Protein AF-A0A1D6KGD9-F1 (afdb_monomer_lite)

Secondary structure (DSSP, 8-state):
-EETTTTEEEEE-TT-----THHHHHHHHHHHHHHHHHHTSGGGGG---S---GGGSPEEEE--TT----SSSTHHHHHHHHHHTTTTS-TT-PPPTHHHHHHHHHHH--

Structure (mmCIF, N/CA/C/O backbone):
data_AF-A0A1D6KGD9-F1
#
_entry.id   AF-A0A1D6KGD9-F1
#
loop_
_atom_site.group_PDB
_atom_site.id
_atom_site.type_symbol
_atom_site.label_atom_id
_atom_site.label_alt_id
_atom_site.label_comp_id
_atom_site.label_asym_id
_atom_site.label_entity_id
_atom_site.label_seq_id
_atom_site.pdbx_PDB_ins_code
_atom_site.Cartn_x
_atom_site.Cartn_y
_atom_site.Cartn_z
_atom_site.occupancy
_atom_site.B_iso_or_equiv
_atom_site.auth_seq_id
_atom_site.auth_comp_id
_atom_site.auth_asym_id
_atom_site.auth_atom_id
_atom_site.pdbx_PDB_model_num
ATOM 1 N N . MET A 1 1 ? -2.501 -0.456 -3.633 1.00 87.69 1 MET A N 1
ATOM 2 C CA . MET A 1 1 ? -3.875 -0.987 -3.479 1.00 87.69 1 MET A CA 1
ATOM 3 C C . MET A 1 1 ? -3.999 -1.691 -2.134 1.00 87.69 1 MET A C 1
ATOM 5 O O . MET A 1 1 ? -3.107 -2.455 -1.789 1.00 87.69 1 MET A O 1
ATOM 9 N N . ILE A 1 2 ? -5.073 -1.446 -1.378 1.00 89.19 2 ILE A N 1
ATOM 10 C CA . ILE A 1 2 ? -5.332 -2.133 -0.103 1.00 89.19 2 ILE A CA 1
ATOM 11 C C . ILE A 1 2 ? -6.072 -3.446 -0.389 1.00 89.19 2 ILE A C 1
ATOM 13 O O . ILE A 1 2 ? -7.207 -3.418 -0.865 1.00 89.19 2 ILE A O 1
ATOM 17 N N . ASN A 1 3 ? -5.460 -4.591 -0.090 1.00 90.19 3 ASN A N 1
ATOM 18 C CA . ASN A 1 3 ? -6.102 -5.896 -0.211 1.00 90.19 3 ASN A CA 1
ATOM 19 C C . ASN A 1 3 ? -6.449 -6.431 1.182 1.00 90.19 3 ASN A C 1
ATOM 21 O O . ASN A 1 3 ? -5.703 -7.199 1.785 1.00 90.19 3 ASN A O 1
ATOM 25 N N . ALA A 1 4 ? -7.617 -6.031 1.687 1.00 89.38 4 ALA A N 1
ATOM 26 C CA . ALA A 1 4 ? -8.065 -6.398 3.028 1.00 89.38 4 ALA A CA 1
ATOM 27 C C . ALA A 1 4 ? -8.362 -7.892 3.207 1.00 89.38 4 ALA A C 1
ATOM 29 O O . ALA A 1 4 ? -8.278 -8.397 4.322 1.00 89.38 4 ALA A O 1
ATOM 30 N N . ARG A 1 5 ? -8.677 -8.620 2.126 1.00 88.88 5 ARG A N 1
ATOM 31 C CA . ARG A 1 5 ? -8.883 -10.075 2.190 1.00 88.88 5 ARG A CA 1
ATOM 32 C C . ARG A 1 5 ? -7.575 -10.797 2.518 1.00 88.88 5 ARG A C 1
ATOM 34 O O . ARG A 1 5 ? -7.579 -11.691 3.355 1.00 88.88 5 ARG A O 1
ATOM 41 N N . ASN A 1 6 ? -6.483 -10.389 1.874 1.00 90.56 6 ASN A N 1
ATOM 42 C CA . ASN A 1 6 ? -5.162 -10.985 2.073 1.00 90.56 6 ASN A CA 1
ATOM 43 C C . ASN A 1 6 ? -4.336 -10.266 3.154 1.00 90.56 6 ASN A C 1
ATOM 45 O O . ASN A 1 6 ? -3.262 -10.747 3.499 1.00 90.56 6 ASN A O 1
ATOM 49 N N . LYS A 1 7 ? -4.833 -9.140 3.688 1.00 93.06 7 LYS A N 1
ATOM 50 C CA . LYS A 1 7 ? -4.122 -8.247 4.616 1.00 93.06 7 LYS A CA 1
ATOM 51 C C . LYS A 1 7 ? -2.755 -7.830 4.069 1.00 93.06 7 LYS A C 1
ATOM 53 O O . LYS A 1 7 ? -1.744 -7.977 4.739 1.00 93.06 7 LYS A O 1
ATOM 58 N N . GLU A 1 8 ? -2.727 -7.346 2.833 1.00 93.94 8 GLU A N 1
ATOM 59 C CA . GLU A 1 8 ? -1.504 -6.876 2.172 1.00 93.94 8 GLU A CA 1
ATOM 60 C C . GLU A 1 8 ? -1.751 -5.539 1.466 1.00 93.94 8 GLU A C 1
ATOM 62 O O . GLU A 1 8 ? -2.878 -5.210 1.072 1.00 93.94 8 GLU A O 1
ATOM 67 N N . ILE A 1 9 ? -0.680 -4.777 1.272 1.00 92.44 9 ILE A N 1
ATOM 68 C CA . ILE A 1 9 ? -0.684 -3.542 0.495 1.00 92.44 9 ILE A CA 1
ATOM 69 C C . ILE A 1 9 ? 0.100 -3.807 -0.781 1.00 92.44 9 ILE A C 1
ATOM 71 O O . ILE A 1 9 ? 1.318 -3.946 -0.763 1.00 92.44 9 ILE A O 1
ATOM 75 N N . GLN A 1 10 ? -0.607 -3.883 -1.902 1.00 91.00 10 GLN A N 1
ATOM 76 C CA . GLN A 1 10 ? 0.013 -4.139 -3.197 1.00 91.00 10 GLN A CA 1
ATOM 77 C C . GLN A 1 10 ? 0.536 -2.831 -3.792 1.00 91.00 10 GLN A C 1
ATOM 79 O O . GLN A 1 10 ? -0.235 -1.878 -3.964 1.00 91.00 10 GLN A O 1
ATOM 84 N N . VAL A 1 11 ? 1.826 -2.786 -4.104 1.00 88.94 11 VAL A N 1
ATOM 85 C CA . VAL A 1 11 ? 2.502 -1.643 -4.719 1.00 88.94 11 VAL A CA 1
ATOM 86 C C . VAL A 1 11 ? 2.719 -1.958 -6.188 1.00 88.94 11 VAL A C 1
ATOM 88 O O . VAL A 1 11 ? 3.365 -2.945 -6.529 1.00 88.94 11 VAL A O 1
ATOM 91 N N . LEU A 1 12 ? 2.132 -1.135 -7.049 1.00 86.25 12 LEU A N 1
ATOM 92 C CA . LEU A 1 12 ? 2.240 -1.260 -8.494 1.00 86.25 12 LEU A CA 1
ATOM 93 C C . LEU A 1 12 ? 3.001 -0.042 -9.010 1.00 86.25 12 LEU A C 1
ATOM 95 O O . LEU A 1 12 ? 2.497 1.075 -8.896 1.00 86.25 12 LEU A O 1
ATOM 99 N N . ASP A 1 13 ? 4.182 -0.270 -9.575 1.00 84.06 13 ASP A N 1
ATOM 100 C CA . ASP A 1 13 ? 4.934 0.744 -10.308 1.00 84.06 13 ASP A CA 1
ATOM 101 C C . ASP A 1 13 ? 4.981 0.362 -11.791 1.00 84.06 13 ASP A C 1
ATOM 103 O O . ASP A 1 13 ? 5.573 -0.651 -12.172 1.00 84.06 13 ASP A O 1
ATOM 107 N N . SER A 1 14 ? 4.365 1.192 -12.634 1.00 77.62 14 SER A N 1
ATOM 108 C CA . SER A 1 14 ? 4.309 0.968 -14.078 1.00 77.62 14 SER A CA 1
ATOM 109 C C . SER A 1 14 ? 5.673 1.081 -14.762 1.00 77.62 14 SER A C 1
ATOM 111 O O . SER A 1 14 ? 5.864 0.491 -15.826 1.00 77.62 14 SER A O 1
ATOM 113 N N . LEU A 1 15 ? 6.633 1.786 -14.159 1.00 80.38 15 LEU A N 1
ATOM 114 C CA . LEU A 1 15 ? 8.006 1.912 -14.656 1.00 80.38 15 LEU A CA 1
ATOM 115 C C . LEU A 1 15 ? 8.922 0.807 -14.098 1.00 80.38 15 LEU A C 1
ATOM 117 O O . LEU A 1 15 ? 10.001 0.544 -14.641 1.00 80.38 15 LEU A O 1
ATOM 121 N N . GLY A 1 16 ? 8.476 0.108 -13.051 1.00 71.50 16 GLY A N 1
ATOM 122 C CA . GLY A 1 16 ? 9.206 -0.979 -12.405 1.00 71.50 16 GLY A CA 1
ATOM 123 C C . GLY A 1 16 ? 10.527 -0.524 -11.785 1.00 71.50 16 GLY A C 1
ATOM 124 O O . GLY A 1 16 ? 11.544 -1.194 -11.986 1.00 71.50 16 GLY A O 1
ATOM 125 N N . SER A 1 17 ? 10.512 0.628 -11.114 1.00 69.19 17 SER A N 1
ATOM 126 C CA . SER A 1 17 ? 11.594 1.143 -10.282 1.00 69.19 17 SER A CA 1
ATOM 127 C C . SER A 1 17 ? 11.394 0.702 -8.828 1.00 69.19 17 SER A C 1
ATOM 129 O O . SER A 1 17 ? 10.314 0.846 -8.263 1.00 69.19 17 SER A O 1
ATOM 131 N N . SER A 1 18 ? 12.440 0.162 -8.200 1.00 66.75 18 SER A N 1
ATOM 132 C CA . SER A 1 18 ? 12.441 -0.064 -6.753 1.00 66.75 18 SER A CA 1
ATOM 133 C C . SER A 1 18 ? 12.765 1.265 -6.072 1.00 66.75 18 SER A C 1
ATOM 135 O O . SER A 1 18 ? 13.924 1.687 -6.053 1.00 66.75 18 SER A O 1
ATOM 137 N N . GLN A 1 19 ? 11.747 1.963 -5.581 1.00 69.00 19 GLN A N 1
ATOM 138 C CA . GLN A 1 19 ? 11.924 3.195 -4.813 1.00 69.00 19 GLN A CA 1
ATOM 139 C C . GLN A 1 19 ? 11.847 2.894 -3.320 1.00 69.00 19 GLN A C 1
ATOM 141 O O . GLN A 1 19 ? 11.120 1.997 -2.896 1.00 69.00 19 GLN A O 1
ATOM 146 N N . ASP A 1 20 ? 12.557 3.679 -2.511 1.00 75.31 20 ASP A N 1
ATOM 147 C CA . ASP A 1 20 ? 12.332 3.667 -1.070 1.00 75.31 20 ASP A CA 1
ATOM 148 C C . ASP A 1 20 ? 10.892 4.123 -0.794 1.00 75.31 20 ASP A C 1
ATOM 150 O O . ASP A 1 20 ? 10.519 5.270 -1.042 1.00 75.31 20 ASP A O 1
ATOM 154 N N . HIS A 1 21 ? 10.071 3.218 -0.256 1.00 83.50 21 HIS A N 1
ATOM 155 C CA . HIS A 1 21 ? 8.635 3.410 0.001 1.00 83.50 21 HIS A CA 1
ATOM 156 C C . HIS A 1 21 ? 8.337 4.371 1.165 1.00 83.50 21 HIS A C 1
ATOM 158 O O . HIS A 1 21 ? 7.373 4.176 1.908 1.00 83.50 21 HIS A O 1
ATOM 164 N N . LYS A 1 22 ? 9.162 5.399 1.384 1.00 88.12 22 LYS A N 1
ATOM 165 C CA . LYS A 1 22 ? 9.033 6.322 2.519 1.00 88.12 22 LYS A CA 1
ATOM 166 C C . LYS A 1 22 ? 7.723 7.106 2.462 1.00 88.12 22 LYS A C 1
ATOM 168 O O . LYS A 1 22 ? 6.955 7.078 3.423 1.00 88.12 22 LYS A O 1
ATOM 173 N N . ASP A 1 23 ? 7.427 7.715 1.318 1.00 88.62 23 ASP A N 1
ATOM 174 C CA . ASP A 1 23 ? 6.203 8.504 1.126 1.00 88.62 23 ASP A CA 1
ATOM 175 C C . ASP A 1 23 ? 4.946 7.626 1.216 1.00 88.62 23 ASP A C 1
ATOM 177 O O . ASP A 1 23 ? 3.926 8.011 1.800 1.00 88.62 23 ASP A O 1
ATOM 181 N N . LEU A 1 24 ? 5.036 6.394 0.702 1.00 90.75 24 LEU A N 1
ATOM 182 C CA . LEU A 1 24 ? 3.985 5.390 0.843 1.00 90.75 24 LEU A CA 1
ATOM 183 C C . LEU A 1 24 ? 3.781 5.007 2.314 1.00 90.75 24 LEU A C 1
ATOM 185 O O . LEU A 1 24 ? 2.646 4.948 2.785 1.00 90.75 24 LEU A O 1
ATOM 189 N N . THR A 1 25 ? 4.864 4.797 3.059 1.00 92.06 25 THR A N 1
ATOM 190 C CA . THR A 1 25 ? 4.818 4.468 4.488 1.00 92.06 25 THR A CA 1
ATOM 191 C C . THR A 1 25 ? 4.140 5.578 5.290 1.00 92.06 25 THR A C 1
ATOM 193 O O . THR A 1 25 ? 3.296 5.299 6.144 1.00 92.06 25 THR A O 1
ATOM 196 N N . ASP A 1 26 ? 4.448 6.843 5.007 1.00 93.62 26 ASP A N 1
ATOM 197 C CA . ASP A 1 26 ? 3.810 7.972 5.687 1.00 93.62 26 ASP A CA 1
ATOM 198 C C . ASP A 1 26 ? 2.330 8.115 5.306 1.00 93.62 26 ASP A C 1
ATOM 200 O O . ASP A 1 26 ? 1.488 8.361 6.177 1.00 93.62 26 ASP A O 1
ATOM 204 N N . SER A 1 27 ? 1.984 7.835 4.047 1.00 94.56 27 SER A N 1
ATOM 205 C CA . SER A 1 27 ? 0.591 7.756 3.594 1.00 94.56 27 SER A CA 1
ATOM 206 C C . SER A 1 27 ? -0.189 6.653 4.326 1.00 94.56 27 SER A C 1
ATOM 208 O O . SER A 1 27 ? -1.320 6.877 4.763 1.00 94.56 27 SER A O 1
ATOM 210 N N . ILE A 1 28 ? 0.423 5.484 4.539 1.00 95.12 28 ILE A N 1
ATOM 211 C CA . ILE A 1 28 ? -0.171 4.363 5.285 1.00 95.12 28 ILE A CA 1
ATOM 212 C C . ILE A 1 28 ? -0.385 4.727 6.759 1.00 95.12 28 ILE A C 1
ATOM 214 O O . ILE A 1 28 ? -1.454 4.453 7.305 1.00 95.12 28 ILE A O 1
ATOM 218 N N . LYS A 1 29 ? 0.576 5.400 7.406 1.00 95.56 29 LYS A N 1
ATOM 219 C CA . LYS A 1 29 ? 0.393 5.910 8.779 1.00 95.56 29 LYS A CA 1
ATOM 220 C C . LYS A 1 29 ? -0.767 6.902 8.859 1.00 95.56 29 LYS A C 1
ATOM 222 O O . LYS A 1 29 ? -1.551 6.859 9.806 1.00 95.56 29 LYS A O 1
ATOM 227 N N . GLY A 1 30 ? -0.879 7.800 7.878 1.00 95.69 30 GLY A N 1
ATOM 228 C CA . GLY A 1 30 ? -1.996 8.737 7.771 1.00 95.69 30 GLY A CA 1
ATOM 229 C C . GLY A 1 30 ? -3.340 8.017 7.657 1.00 95.69 30 GLY A C 1
ATOM 230 O O . GLY A 1 30 ? -4.273 8.339 8.393 1.00 95.69 30 GLY A O 1
ATOM 231 N N . LEU A 1 31 ? -3.415 6.996 6.799 1.00 94.19 31 LEU A N 1
ATOM 232 C CA . LEU A 1 31 ? -4.598 6.152 6.637 1.00 94.19 31 LEU A CA 1
ATOM 233 C C . LEU A 1 31 ? -4.963 5.411 7.931 1.00 94.19 31 LEU A C 1
ATOM 235 O O . LEU A 1 31 ? -6.131 5.416 8.311 1.00 94.19 31 LEU A O 1
ATOM 239 N N . GLN A 1 32 ? -3.985 4.830 8.634 1.00 95.69 32 GLN A N 1
ATOM 240 C CA . GLN A 1 32 ? -4.222 4.148 9.910 1.00 95.69 32 GLN A CA 1
ATOM 241 C C . GLN A 1 32 ? -4.870 5.084 10.930 1.00 95.69 32 GLN A C 1
ATOM 243 O O . GLN A 1 32 ? -5.882 4.727 11.521 1.00 95.69 32 GLN A O 1
ATOM 248 N N . ARG A 1 33 ? -4.362 6.316 11.071 1.00 95.25 33 ARG A N 1
ATOM 249 C CA . ARG A 1 33 ? -4.953 7.313 11.980 1.00 95.25 33 ARG A CA 1
ATOM 250 C C . ARG A 1 33 ? -6.414 7.595 11.646 1.00 95.25 33 ARG A C 1
ATOM 252 O O . ARG A 1 33 ? -7.236 7.699 12.552 1.00 95.25 33 ARG A O 1
ATOM 259 N N . GLN A 1 34 ? -6.7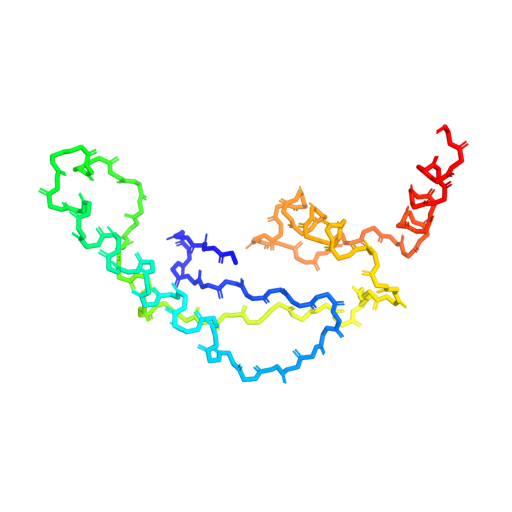41 7.709 10.356 1.00 92.38 34 GLN A N 1
ATOM 260 C CA . GLN A 1 34 ? -8.127 7.895 9.931 1.00 92.38 34 GLN A CA 1
ATOM 261 C C . GLN A 1 34 ? -8.978 6.686 10.318 1.00 92.38 34 GLN A C 1
ATOM 263 O O . GLN A 1 34 ? -10.017 6.885 10.938 1.00 92.38 34 GLN A O 1
ATOM 268 N N . ILE A 1 35 ? -8.517 5.459 10.034 1.00 90.56 35 ILE A N 1
ATOM 269 C CA . ILE A 1 35 ? -9.190 4.203 10.412 1.00 90.56 35 ILE A CA 1
ATOM 270 C C . ILE A 1 35 ? -9.423 4.135 11.924 1.00 90.56 35 ILE A C 1
ATOM 272 O O . ILE A 1 35 ? -10.541 3.854 12.352 1.00 90.56 35 ILE A O 1
ATOM 276 N N . ASP A 1 36 ? -8.418 4.458 12.734 1.00 91.31 36 ASP A N 1
ATOM 277 C CA . ASP A 1 36 ? -8.523 4.454 14.193 1.00 91.31 36 ASP A CA 1
ATOM 278 C C . ASP A 1 36 ? -9.598 5.440 14.668 1.00 91.31 36 ASP A C 1
ATOM 280 O O . ASP A 1 36 ? -10.471 5.070 15.456 1.00 91.31 36 ASP A O 1
ATOM 284 N N . MET A 1 37 ? -9.606 6.665 14.127 1.00 89.31 37 MET A N 1
ATOM 285 C CA . MET A 1 37 ? -10.603 7.690 14.456 1.00 89.31 37 MET A CA 1
ATOM 286 C C . MET A 1 37 ? -12.032 7.254 14.121 1.00 89.31 37 MET A C 1
ATOM 288 O O . MET A 1 37 ? -12.964 7.534 14.880 1.00 89.31 37 MET A O 1
ATOM 292 N N . ILE A 1 38 ? -12.225 6.595 12.977 1.00 87.25 38 ILE A N 1
ATOM 293 C CA . ILE A 1 38 ? -13.556 6.167 12.541 1.00 87.25 38 ILE A CA 1
ATOM 294 C C . ILE A 1 38 ? -13.987 4.866 13.232 1.00 87.25 38 ILE A C 1
ATOM 296 O O . ILE A 1 38 ? -15.173 4.714 13.512 1.00 87.25 38 ILE A O 1
ATOM 300 N N . SER A 1 39 ? -13.059 3.970 13.590 1.00 84.44 39 SER A N 1
ATOM 301 C CA . SER A 1 39 ? -13.349 2.673 14.232 1.00 84.44 39 SER A CA 1
ATOM 302 C C . SER A 1 39 ? -14.108 2.804 15.557 1.00 84.44 39 SER A C 1
ATOM 304 O O . SER A 1 39 ? -14.907 1.941 15.913 1.00 84.44 39 SER A O 1
ATOM 306 N N . GLN A 1 40 ? -13.914 3.923 16.261 1.00 80.69 40 GLN A N 1
ATOM 307 C CA . GLN A 1 40 ? -14.602 4.239 17.514 1.00 80.69 40 GLN A CA 1
ATOM 308 C C . GLN A 1 40 ? -16.066 4.661 17.307 1.00 80.69 40 GLN A C 1
ATOM 310 O O . GLN A 1 40 ? -16.846 4.730 18.260 1.00 80.69 40 GLN A O 1
ATOM 315 N N . ARG A 1 41 ? -16.474 4.961 16.067 1.00 81.06 41 ARG A N 1
ATOM 316 C CA . ARG A 1 41 ? -17.841 5.375 15.734 1.00 81.06 41 ARG A CA 1
ATOM 317 C C . ARG A 1 41 ? -18.721 4.147 15.501 1.00 81.06 41 ARG A C 1
ATOM 319 O O . ARG A 1 41 ? -18.321 3.182 14.854 1.00 81.06 41 ARG A O 1
ATOM 326 N N . LYS A 1 42 ? -19.971 4.201 15.983 1.00 64.00 42 LYS A N 1
ATOM 327 C CA . LYS A 1 42 ? -20.940 3.085 15.904 1.00 64.00 42 LYS A CA 1
ATOM 328 C C . LYS A 1 42 ? -21.194 2.581 14.474 1.00 64.00 42 LYS A C 1
ATOM 330 O O . LYS A 1 42 ? -21.563 1.423 14.313 1.00 64.00 42 LYS A O 1
ATOM 335 N N . GLU A 1 43 ? -20.975 3.419 13.465 1.00 66.12 43 GLU A N 1
ATOM 336 C CA . GLU A 1 43 ? -21.214 3.106 12.050 1.00 66.12 43 GLU A CA 1
ATOM 337 C C . GLU A 1 43 ? -20.224 2.088 11.466 1.00 66.12 43 GLU A C 1
ATOM 339 O O . GLU A 1 43 ? -20.549 1.401 10.501 1.00 66.12 43 GLU A O 1
ATOM 344 N N . LEU A 1 44 ? -19.052 1.912 12.085 1.00 66.38 44 LEU A N 1
ATOM 345 C CA . LEU A 1 44 ? -18.054 0.930 11.651 1.00 66.38 44 LEU A CA 1
ATOM 346 C C . LEU A 1 44 ? -18.170 -0.435 12.314 1.00 66.38 44 LEU A C 1
ATOM 348 O O . LEU A 1 44 ? -17.430 -1.341 11.943 1.00 66.38 44 LEU A O 1
ATOM 352 N N . LYS A 1 45 ? -19.142 -0.644 13.212 1.00 64.56 45 LYS A N 1
ATOM 353 C CA . LYS A 1 45 ? -19.378 -1.964 13.824 1.00 64.56 45 LYS A CA 1
ATOM 354 C C . LYS A 1 45 ? -19.680 -3.078 12.811 1.00 64.56 45 LYS A C 1
ATOM 356 O O . LYS A 1 45 ? -19.597 -4.245 13.175 1.00 64.56 45 LYS A O 1
ATOM 361 N N . TYR A 1 46 ? -20.007 -2.734 11.564 1.00 73.38 46 TYR A N 1
ATOM 362 C CA . TYR A 1 46 ? -20.363 -3.679 10.503 1.00 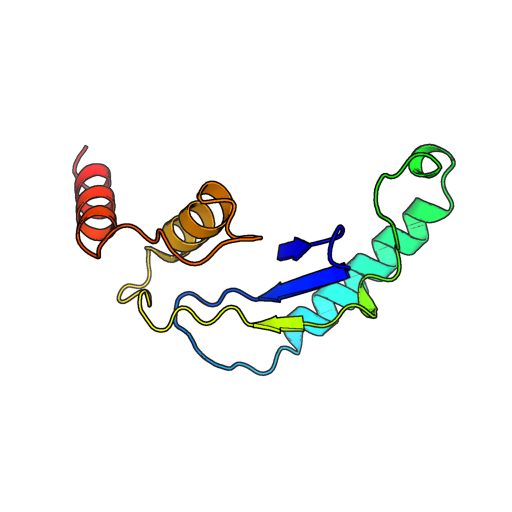73.38 46 TYR A CA 1
ATOM 363 C C . TYR A 1 46 ? -19.395 -3.655 9.304 1.00 73.38 46 TYR A C 1
ATOM 365 O O . TYR A 1 46 ? -19.813 -3.866 8.163 1.00 73.38 46 TYR A O 1
ATOM 373 N N . HIS A 1 47 ? -18.099 -3.390 9.521 1.00 83.62 47 HIS A N 1
ATOM 374 C CA . HIS A 1 47 ? -17.109 -3.511 8.444 1.00 83.62 47 HIS A CA 1
ATOM 375 C C . HIS A 1 47 ? -16.844 -4.974 8.056 1.00 83.62 47 HIS A C 1
ATOM 377 O O . HIS A 1 47 ? -16.926 -5.887 8.871 1.00 83.62 47 HIS A O 1
ATOM 383 N N . ARG A 1 48 ? -16.471 -5.202 6.789 1.00 83.94 48 ARG A N 1
ATOM 384 C CA . ARG A 1 48 ? -16.143 -6.542 6.255 1.00 83.94 48 ARG A CA 1
ATOM 385 C C . ARG A 1 48 ? -14.656 -6.885 6.304 1.00 83.94 48 ARG A C 1
ATOM 387 O O . ARG A 1 48 ? -14.266 -7.970 5.882 1.00 83.94 48 ARG A O 1
ATOM 394 N N . TRP A 1 49 ? -13.819 -5.944 6.730 1.00 88.25 49 TRP A N 1
ATOM 395 C CA . TRP A 1 49 ? -12.383 -6.180 6.805 1.00 88.25 49 TRP A CA 1
ATOM 396 C C . TRP A 1 49 ? -12.074 -7.104 7.986 1.00 88.25 49 TRP A C 1
ATOM 398 O O . TRP A 1 49 ? -12.620 -6.878 9.065 1.00 88.25 49 TRP A O 1
ATOM 408 N N . PRO A 1 50 ? -11.237 -8.138 7.799 1.00 85.88 50 PRO A N 1
ATOM 409 C CA . PRO A 1 50 ? -10.887 -9.069 8.871 1.00 85.88 50 PRO A CA 1
ATOM 410 C C . PRO A 1 50 ? -9.966 -8.435 9.922 1.00 85.88 50 PRO A C 1
ATOM 412 O O . PRO A 1 50 ? -9.863 -8.944 11.031 1.00 85.88 50 PRO A O 1
ATOM 415 N N . ASP A 1 51 ? -9.288 -7.347 9.562 1.00 90.25 51 ASP A N 1
ATOM 416 C CA . ASP A 1 51 ? -8.376 -6.592 10.410 1.00 90.25 51 ASP A CA 1
ATOM 417 C C . ASP A 1 51 ? -8.411 -5.107 10.004 1.00 90.25 51 ASP A C 1
ATOM 419 O O . ASP A 1 51 ? -8.682 -4.784 8.845 1.00 90.25 51 ASP A O 1
ATOM 423 N N . LEU A 1 52 ? -8.161 -4.209 10.956 1.00 91.00 52 LEU A N 1
ATOM 424 C CA . LEU A 1 52 ? -8.104 -2.756 10.747 1.00 91.00 52 LEU A CA 1
ATOM 425 C C . LEU A 1 52 ? -6.693 -2.181 10.944 1.00 91.00 52 LEU A C 1
ATOM 427 O O . LEU A 1 52 ? -6.488 -0.986 10.733 1.00 91.00 52 LEU A O 1
ATOM 431 N N . GLN A 1 53 ? -5.715 -3.008 11.325 1.00 94.31 53 GLN A N 1
ATOM 432 C CA . GLN A 1 53 ? -4.324 -2.599 11.535 1.00 94.31 53 GLN A CA 1
ATOM 433 C C . GLN A 1 53 ? -3.534 -2.565 10.219 1.00 94.31 53 GLN A C 1
ATOM 435 O O . GLN A 1 53 ? -2.498 -3.212 10.072 1.00 94.31 53 GLN A O 1
ATOM 440 N N . VAL A 1 54 ? -4.018 -1.782 9.255 1.00 93.62 54 VAL A N 1
ATOM 441 C CA . VAL A 1 54 ? -3.442 -1.617 7.910 1.00 93.62 54 VAL A CA 1
ATOM 442 C C . VAL A 1 54 ? -1.957 -1.264 7.934 1.00 93.62 54 VAL A C 1
ATOM 444 O O . VAL A 1 54 ? -1.207 -1.755 7.097 1.00 93.62 54 VAL A O 1
ATOM 447 N N . ALA A 1 55 ? -1.502 -0.450 8.891 1.00 94.69 55 ALA A N 1
ATOM 448 C CA . ALA A 1 55 ? -0.088 -0.080 8.996 1.00 94.69 55 ALA A CA 1
ATOM 449 C C . ALA A 1 55 ? 0.850 -1.256 9.313 1.00 94.69 55 ALA A C 1
ATOM 451 O O . ALA A 1 55 ? 2.056 -1.136 9.118 1.00 94.69 55 ALA A O 1
ATOM 452 N N . SER A 1 56 ? 0.308 -2.381 9.784 1.00 95.44 56 SER A N 1
ATOM 453 C CA . SER A 1 56 ? 1.069 -3.607 10.033 1.00 95.44 56 SER A CA 1
ATOM 454 C C . SER A 1 56 ? 1.111 -4.557 8.832 1.00 95.44 56 SER A C 1
ATOM 456 O O . SER A 1 56 ? 1.817 -5.564 8.871 1.00 95.44 56 SER A O 1
ATOM 458 N N . TRP A 1 57 ? 0.343 -4.279 7.775 1.00 95.62 57 TRP A N 1
ATOM 459 C CA . TRP A 1 57 ? 0.214 -5.192 6.645 1.00 95.62 57 TRP A CA 1
ATOM 460 C C . TRP A 1 57 ? 1.466 -5.161 5.763 1.00 95.62 57 TRP A C 1
ATOM 462 O O . TRP A 1 57 ? 1.989 -4.078 5.490 1.00 95.62 57 TRP A O 1
ATOM 472 N N . PRO A 1 58 ? 1.945 -6.320 5.275 1.00 94.00 58 PRO A N 1
ATOM 473 C CA . PRO A 1 58 ? 3.093 -6.379 4.385 1.00 94.00 58 PRO A CA 1
ATOM 474 C C . PRO A 1 58 ? 2.858 -5.584 3.099 1.00 94.00 58 PRO A C 1
ATOM 476 O O . PRO A 1 58 ? 1.789 -5.655 2.481 1.00 94.00 58 PRO A O 1
ATOM 479 N N . LEU A 1 59 ? 3.901 -4.870 2.673 1.00 91.94 59 LEU A N 1
ATOM 480 C CA . LEU A 1 59 ? 4.000 -4.339 1.322 1.00 91.94 59 LEU A CA 1
ATOM 481 C C . LEU A 1 59 ? 4.345 -5.488 0.372 1.00 91.94 59 LEU A C 1
ATOM 483 O O . LEU A 1 59 ? 5.296 -6.233 0.605 1.00 91.94 59 LEU A O 1
ATOM 487 N N . ARG A 1 60 ? 3.581 -5.618 -0.707 1.00 89.94 60 ARG A N 1
ATOM 488 C CA . ARG A 1 60 ? 3.835 -6.571 -1.783 1.00 89.94 60 ARG A CA 1
ATOM 489 C C . ARG A 1 60 ? 4.047 -5.806 -3.074 1.00 89.94 60 ARG A C 1
ATOM 491 O O . ARG A 1 60 ? 3.098 -5.256 -3.631 1.00 89.94 60 ARG A O 1
ATOM 498 N N . GLU A 1 61 ? 5.276 -5.800 -3.558 1.00 87.81 61 GLU A N 1
ATOM 499 C CA . GLU A 1 61 ? 5.578 -5.262 -4.878 1.00 87.81 61 GLU A CA 1
ATOM 500 C C . GLU A 1 61 ? 5.019 -6.184 -5.960 1.00 87.81 61 GLU A C 1
ATOM 502 O O . GLU A 1 61 ? 5.135 -7.411 -5.899 1.00 87.81 61 GLU A O 1
ATOM 507 N N . ILE A 1 62 ? 4.356 -5.584 -6.940 1.00 83.06 62 ILE A N 1
ATOM 508 C CA . ILE A 1 62 ? 3.846 -6.282 -8.108 1.00 83.06 62 ILE A CA 1
ATOM 509 C C . ILE A 1 62 ? 4.813 -6.014 -9.250 1.00 83.06 62 ILE A C 1
ATOM 511 O O . ILE A 1 62 ? 4.808 -4.941 -9.854 1.00 83.06 62 ILE A O 1
ATOM 515 N N . GLU A 1 63 ? 5.649 -7.005 -9.550 1.00 75.94 63 GLU A N 1
ATOM 516 C CA . GLU A 1 63 ? 6.577 -6.912 -10.668 1.00 75.94 63 GLU A CA 1
ATOM 517 C C . GLU A 1 63 ? 5.836 -6.946 -12.010 1.00 75.94 63 GLU A C 1
ATOM 519 O O . GLU A 1 63 ? 5.228 -7.946 -12.395 1.00 75.94 63 GLU A O 1
ATOM 524 N N . MET A 1 64 ? 5.949 -5.858 -12.772 1.00 68.62 64 MET A N 1
ATOM 525 C CA . MET A 1 64 ? 5.456 -5.752 -14.150 1.00 68.62 64 MET A CA 1
ATOM 526 C C . MET A 1 64 ? 6.557 -6.063 -15.175 1.00 68.62 64 MET A C 1
ATOM 528 O O . MET A 1 64 ? 6.701 -5.375 -16.186 1.00 68.62 64 MET A O 1
ATOM 532 N N . SER A 1 65 ? 7.361 -7.100 -14.923 1.00 66.06 65 SER A N 1
ATOM 533 C CA . SER A 1 65 ? 8.553 -7.444 -15.720 1.00 66.06 65 SER A CA 1
ATOM 534 C C . SER A 1 65 ? 8.286 -7.575 -17.227 1.00 66.06 65 SER A C 1
ATOM 536 O O . SER A 1 65 ? 9.134 -7.201 -18.036 1.00 66.06 65 SER A O 1
ATOM 538 N N . TYR A 1 66 ? 7.093 -8.025 -17.618 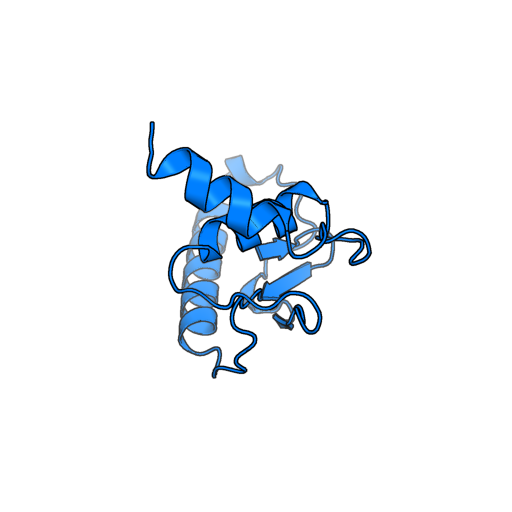1.00 59.41 66 TYR A N 1
ATOM 539 C CA . TYR A 1 66 ? 6.694 -8.226 -19.014 1.00 59.41 66 TYR A CA 1
ATOM 540 C C . TYR A 1 66 ? 5.863 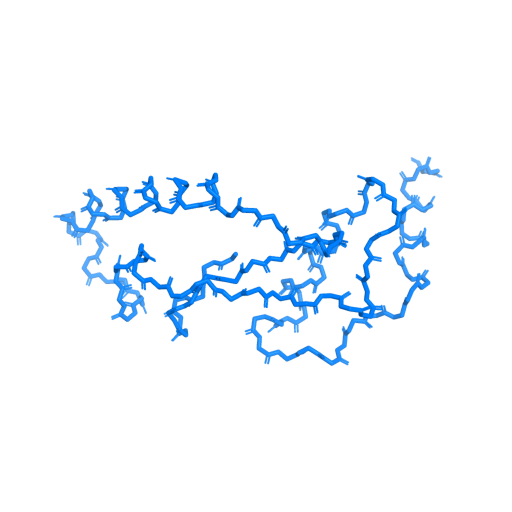-7.081 -19.617 1.00 59.41 66 TYR A C 1
ATOM 542 O O . TYR A 1 66 ? 5.580 -7.090 -20.816 1.00 59.41 66 TYR A O 1
ATOM 550 N N . ALA A 1 67 ? 5.481 -6.085 -18.815 1.00 66.31 67 ALA A N 1
ATOM 551 C CA . ALA A 1 67 ? 4.574 -5.019 -19.222 1.00 66.31 67 ALA A CA 1
ATOM 552 C C . ALA A 1 67 ? 4.936 -3.687 -18.554 1.00 66.31 67 ALA A C 1
ATOM 554 O O . ALA A 1 67 ? 4.100 -3.075 -17.908 1.00 66.31 67 ALA A O 1
ATOM 555 N N . LYS A 1 68 ? 6.184 -3.231 -18.693 1.00 74.88 68 LYS A N 1
ATOM 556 C CA . LYS A 1 68 ? 6.565 -1.884 -18.250 1.00 74.88 68 LYS A CA 1
ATOM 557 C C . LYS A 1 68 ? 6.013 -0.828 -19.201 1.00 74.88 68 LYS A C 1
ATOM 559 O O . LYS A 1 68 ? 6.025 -1.007 -20.422 1.00 74.88 68 LYS A O 1
ATOM 564 N N . GLN A 1 69 ? 5.573 0.284 -18.638 1.00 75.44 69 GLN A N 1
ATOM 565 C CA . GLN A 1 69 ? 5.262 1.484 -19.391 1.00 75.44 69 GLN A CA 1
ATOM 566 C C . GLN A 1 69 ? 6.541 2.060 -20.010 1.00 75.44 69 GLN A C 1
ATOM 568 O O . GLN A 1 69 ? 7.601 2.061 -19.388 1.00 75.44 69 GLN A O 1
ATOM 573 N N . THR A 1 70 ? 6.434 2.556 -21.241 1.00 77.75 70 THR A N 1
ATOM 574 C CA . THR A 1 70 ? 7.556 3.142 -21.997 1.00 77.75 70 THR A CA 1
ATOM 575 C C . THR A 1 70 ? 7.365 4.622 -22.324 1.00 77.75 70 THR A C 1
ATOM 577 O O . THR A 1 70 ? 8.254 5.237 -22.902 1.00 77.75 70 THR A O 1
ATOM 580 N N . ASP A 1 71 ? 6.208 5.188 -21.994 1.00 77.94 71 ASP A N 1
ATOM 581 C CA . ASP A 1 71 ? 5.871 6.603 -22.175 1.00 77.94 71 ASP A CA 1
ATOM 582 C C . ASP A 1 71 ? 5.589 7.263 -20.814 1.00 77.94 71 ASP A C 1
ATOM 584 O O . ASP A 1 71 ? 5.663 6.608 -19.780 1.00 77.94 71 ASP A O 1
ATOM 588 N N . SER A 1 72 ? 5.268 8.556 -20.779 1.00 77.62 72 SER A N 1
ATOM 589 C CA . SER A 1 72 ? 4.913 9.264 -19.538 1.00 77.62 72 SER A CA 1
ATOM 590 C C . SER A 1 72 ? 3.403 9.364 -19.288 1.00 77.62 72 SER A C 1
ATOM 592 O O . SER A 1 72 ? 3.001 9.788 -18.207 1.00 77.62 72 SER A O 1
ATOM 594 N N . SER A 1 73 ? 2.560 8.975 -20.250 1.00 82.25 73 SER A N 1
ATOM 595 C CA . SER A 1 73 ? 1.113 9.240 -20.234 1.00 82.25 73 SER A CA 1
ATOM 596 C C . SER A 1 73 ? 0.241 8.012 -19.955 1.00 82.25 73 SER A C 1
ATOM 598 O O . SER A 1 73 ? -0.904 8.167 -19.532 1.00 82.25 73 SER A O 1
ATOM 600 N N . SER A 1 74 ? 0.752 6.791 -20.129 1.00 80.69 74 SER A N 1
ATOM 601 C CA . SER A 1 74 ? -0.043 5.560 -20.033 1.00 80.69 74 SER A CA 1
ATOM 602 C C . SER A 1 74 ? -0.216 5.012 -18.610 1.00 80.69 74 SER A C 1
ATOM 604 O O . SER A 1 74 ? -0.890 3.996 -18.433 1.00 80.69 74 SER A O 1
ATOM 606 N N . CYS A 1 75 ? 0.342 5.652 -17.575 1.00 80.12 75 CYS A N 1
ATOM 607 C CA . CYS A 1 75 ? 0.359 5.119 -16.200 1.00 80.12 75 CYS A CA 1
ATOM 608 C C . CYS A 1 75 ? -1.042 4.854 -15.638 1.00 80.12 75 CYS A C 1
ATOM 610 O O . CYS A 1 75 ? -1.275 3.825 -15.000 1.00 80.12 75 CYS A O 1
ATOM 612 N N . GLY A 1 76 ? -2.006 5.724 -15.951 1.00 75.81 76 GLY A N 1
ATOM 613 C CA . GLY A 1 76 ? -3.409 5.528 -15.588 1.00 75.81 76 GLY A CA 1
ATOM 614 C C . GLY A 1 76 ? -4.030 4.292 -16.247 1.00 75.81 76 GLY A C 1
ATOM 615 O O . GLY A 1 76 ? -4.776 3.561 -15.599 1.00 75.81 76 GLY A O 1
ATOM 616 N N . LEU A 1 77 ? -3.684 4.002 -17.506 1.00 79.50 77 LEU A N 1
ATOM 617 C CA . LEU A 1 77 ? -4.200 2.833 -18.224 1.00 79.50 77 LEU A CA 1
ATOM 618 C C . LEU A 1 77 ? -3.611 1.524 -17.681 1.00 79.50 77 LEU A C 1
ATOM 620 O O . LEU A 1 77 ? -4.321 0.523 -17.588 1.00 79.50 77 LEU A O 1
ATOM 624 N N . PHE A 1 78 ? -2.348 1.539 -17.246 1.00 74.25 78 PHE A N 1
ATOM 625 C CA . PHE A 1 78 ? -1.740 0.414 -16.530 1.00 74.25 78 PHE A CA 1
ATOM 626 C C . PHE A 1 78 ? -2.453 0.119 -15.209 1.00 74.25 78 PHE A C 1
ATOM 628 O O . PHE A 1 78 ? -2.753 -1.043 -14.923 1.00 74.25 78 PHE A O 1
ATOM 635 N N . LEU A 1 79 ? -2.794 1.159 -14.441 1.00 75.88 79 LEU A N 1
ATOM 636 C CA . LEU A 1 79 ? -3.559 1.008 -13.204 1.00 75.88 79 LEU A CA 1
ATOM 637 C C . LEU A 1 79 ? -4.951 0.413 -13.467 1.00 75.88 79 LEU A C 1
ATOM 639 O O . LEU A 1 79 ? -5.348 -0.528 -12.782 1.00 75.88 79 LEU A O 1
ATOM 643 N N . LEU A 1 80 ? -5.667 0.920 -14.477 1.00 78.31 80 LEU A N 1
ATOM 644 C CA . LEU A 1 80 ? -6.988 0.408 -14.865 1.00 78.31 80 LEU A CA 1
ATOM 645 C C . LEU A 1 80 ? -6.932 -1.04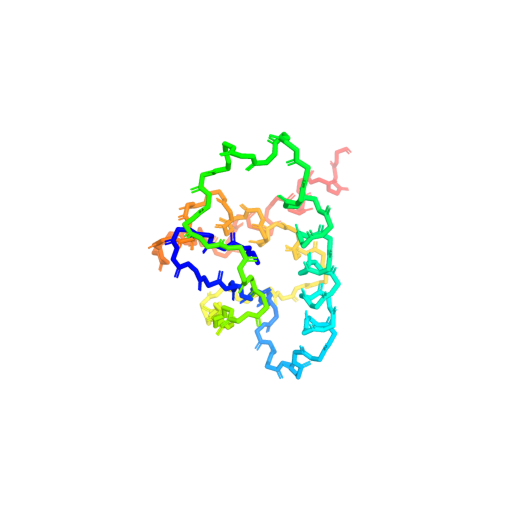7 -15.330 1.00 78.31 80 LEU A C 1
ATOM 647 O O . LEU A 1 80 ? -7.809 -1.841 -15.003 1.00 78.31 80 LEU A O 1
ATOM 651 N N . ASN A 1 81 ? -5.897 -1.420 -16.079 1.00 72.19 81 ASN A N 1
ATOM 652 C CA . ASN A 1 81 ? -5.732 -2.794 -16.527 1.00 72.19 81 ASN A CA 1
ATOM 653 C C . ASN A 1 81 ? -5.464 -3.747 -15.346 1.00 72.19 81 ASN A C 1
ATOM 655 O O . ASN A 1 81 ? -6.041 -4.833 -15.277 1.00 72.19 81 ASN A O 1
ATOM 659 N N . TYR A 1 82 ? -4.649 -3.328 -14.373 1.00 71.19 82 TYR A N 1
ATOM 660 C CA . TYR A 1 82 ? -4.385 -4.114 -13.166 1.00 71.19 82 TYR A CA 1
ATOM 661 C C . TYR A 1 82 ? -5.649 -4.339 -12.317 1.00 71.19 82 TYR A C 1
ATOM 663 O O . TYR A 1 82 ? -5.894 -5.448 -11.837 1.00 71.19 82 TYR A O 1
ATOM 671 N N . THR A 1 83 ? -6.493 -3.314 -12.164 1.00 70.56 83 THR A N 1
ATOM 672 C CA . THR A 1 83 ? -7.743 -3.428 -11.396 1.00 70.56 83 THR A CA 1
ATOM 673 C C . THR A 1 83 ? -8.832 -4.203 -12.150 1.00 70.56 83 THR A C 1
ATOM 675 O O . THR A 1 83 ? -9.515 -5.022 -11.533 1.00 70.56 83 THR A O 1
ATOM 678 N N . ASN A 1 84 ? -8.970 -4.016 -13.472 1.00 64.94 84 ASN A N 1
ATOM 679 C CA . ASN A 1 84 ? -9.999 -4.674 -14.297 1.00 64.94 84 ASN A CA 1
ATOM 680 C C . ASN A 1 84 ? -9.759 -6.166 -14.517 1.00 64.94 84 ASN A C 1
ATOM 682 O O . ASN A 1 84 ? -10.710 -6.936 -14.618 1.00 64.94 84 ASN A O 1
ATOM 686 N N . THR A 1 85 ? -8.502 -6.599 -14.584 1.00 58.38 85 THR A N 1
ATOM 687 C CA . THR A 1 85 ? -8.163 -8.018 -14.775 1.00 58.38 85 THR A CA 1
ATOM 688 C C . THR A 1 85 ? -8.441 -8.866 -13.525 1.00 58.38 85 THR A C 1
ATOM 690 O O . THR A 1 85 ? -8.187 -10.070 -13.520 1.00 58.38 85 THR A O 1
ATOM 693 N N . GLY A 1 86 ? -8.947 -8.260 -12.441 1.00 54.38 86 GLY A N 1
ATOM 694 C CA . GLY A 1 86 ? -9.124 -8.933 -11.155 1.00 54.38 86 GLY A CA 1
ATOM 695 C C . GLY A 1 86 ? -7.789 -9.366 -10.541 1.00 54.38 86 GLY A C 1
ATOM 696 O O . GLY A 1 86 ? -7.764 -10.167 -9.605 1.00 54.38 86 GLY A O 1
ATOM 697 N N . GLN A 1 87 ? -6.665 -8.840 -11.048 1.00 52.44 87 GLN A N 1
ATOM 698 C CA . GLN A 1 87 ? -5.298 -9.230 -10.698 1.00 52.44 87 GLN A CA 1
ATOM 699 C C . GLN A 1 87 ? -4.776 -8.654 -9.386 1.00 52.44 87 GLN A C 1
ATOM 701 O O . GLN A 1 87 ? -3.600 -8.795 -9.076 1.00 52.44 87 GLN A O 1
ATOM 706 N N . GLY A 1 88 ? -5.690 -8.255 -8.502 1.00 46.88 88 GLY A N 1
ATOM 707 C CA . GLY A 1 88 ? -5.494 -8.591 -7.096 1.00 46.88 88 GLY A CA 1
ATOM 708 C C . GLY A 1 88 ? -5.255 -10.100 -6.871 1.00 46.88 88 GLY A C 1
ATOM 709 O O . GLY A 1 88 ? -4.747 -10.451 -5.806 1.00 46.88 88 GLY A O 1
ATOM 710 N N . MET A 1 89 ? -5.580 -10.983 -7.844 1.00 39.00 89 MET A N 1
ATOM 711 C CA . MET A 1 89 ? -5.396 -12.438 -7.733 1.00 39.00 89 MET A CA 1
ATOM 712 C C . MET A 1 89 ? -4.776 -13.250 -8.904 1.00 39.00 89 MET A C 1
ATOM 714 O O . MET A 1 89 ? -4.348 -14.343 -8.578 1.00 39.00 89 MET A O 1
ATOM 718 N N . ASN A 1 90 ? -4.624 -12.842 -10.184 1.00 35.19 90 ASN A N 1
ATOM 719 C CA . ASN A 1 90 ? -4.064 -13.759 -11.228 1.00 35.19 90 ASN A CA 1
ATOM 720 C C . ASN A 1 90 ? -3.298 -13.108 -12.410 1.00 35.19 90 ASN A C 1
ATOM 722 O O . ASN A 1 90 ? -3.883 -12.861 -13.460 1.00 35.19 90 ASN A O 1
ATOM 726 N N . CYS A 1 91 ? -1.982 -12.906 -12.282 1.00 37.62 91 CYS A N 1
ATOM 727 C CA . CYS A 1 91 ? -1.067 -12.276 -13.259 1.00 37.62 91 CYS A CA 1
ATOM 728 C C . CYS A 1 91 ? -0.829 -13.069 -14.573 1.00 37.62 91 CYS A C 1
ATOM 730 O O . CYS A 1 91 ? 0.301 -13.448 -14.863 1.00 37.62 91 CYS A O 1
ATOM 732 N N . LEU A 1 92 ? -1.867 -13.379 -15.361 1.00 35.84 92 LEU A N 1
ATOM 733 C CA . LEU A 1 92 ? -1.721 -14.160 -16.610 1.00 35.84 92 LEU A CA 1
ATOM 734 C C . LEU A 1 92 ? -2.403 -13.566 -17.853 1.00 35.84 92 LEU A C 1
ATOM 736 O O . LEU A 1 92 ? -2.262 -14.111 -18.943 1.00 35.84 92 LEU A O 1
ATOM 740 N N . THR A 1 93 ? -3.091 -12.430 -17.744 1.00 41.84 93 THR A N 1
ATOM 741 C CA . THR A 1 93 ? -3.746 -11.780 -18.897 1.00 41.84 93 THR A CA 1
ATOM 742 C C . THR A 1 93 ? -3.494 -10.275 -18.929 1.00 41.84 93 THR A C 1
ATOM 744 O O . THR A 1 93 ? -4.434 -9.485 -18.874 1.00 41.84 93 THR A O 1
ATOM 747 N N . ILE A 1 94 ? -2.231 -9.847 -19.007 1.00 48.19 94 ILE A N 1
ATOM 748 C CA . ILE A 1 94 ? -1.948 -8.499 -19.519 1.00 48.19 94 ILE A CA 1
ATOM 749 C C . ILE A 1 94 ? -2.015 -8.588 -21.041 1.00 48.19 94 ILE A C 1
ATOM 751 O O . ILE A 1 94 ? -1.271 -9.340 -21.670 1.00 48.19 94 ILE A O 1
ATOM 755 N N . LEU A 1 95 ? -2.967 -7.855 -21.613 1.00 43.50 95 LEU A N 1
ATOM 756 C CA . LEU A 1 95 ? -3.161 -7.749 -23.052 1.00 43.50 95 LEU A CA 1
ATOM 757 C C . LEU A 1 95 ? -1.842 -7.351 -23.741 1.00 43.50 95 LEU A C 1
ATOM 759 O O . LEU A 1 95 ? -1.105 -6.512 -23.215 1.00 43.50 95 LEU A O 1
ATOM 763 N N . PRO A 1 96 ? -1.523 -7.936 -24.908 1.00 40.91 96 PRO A N 1
ATOM 764 C CA . PRO A 1 96 ? -0.261 -7.684 -25.584 1.00 40.91 96 PRO A CA 1
ATOM 765 C C . PRO A 1 96 ? -0.100 -6.195 -25.916 1.00 40.91 96 PRO A C 1
ATOM 767 O O . PRO A 1 96 ? -1.063 -5.521 -26.286 1.00 40.91 96 PRO A O 1
ATOM 770 N N . ARG A 1 97 ? 1.157 -5.738 -25.819 1.00 46.75 97 ARG A N 1
ATOM 771 C CA . ARG A 1 97 ? 1.793 -4.441 -26.163 1.00 46.75 97 ARG A CA 1
ATOM 772 C C . ARG A 1 97 ? 1.111 -3.504 -27.184 1.00 46.75 97 ARG A C 1
ATOM 774 O O . ARG A 1 97 ? 1.425 -2.322 -27.196 1.00 46.75 97 ARG A O 1
ATOM 781 N N . TYR A 1 98 ? 0.230 -4.006 -28.044 1.00 36.59 98 TYR A N 1
ATOM 782 C CA . TYR A 1 98 ? -0.391 -3.299 -29.166 1.00 36.59 98 TYR A CA 1
ATOM 783 C C . TYR A 1 98 ? -1.666 -2.513 -28.818 1.00 36.59 98 TYR A C 1
ATOM 785 O O . TYR A 1 98 ? -2.027 -1.589 -29.543 1.00 36.59 98 TYR A O 1
ATOM 793 N N . ILE A 1 99 ? -2.368 -2.840 -27.728 1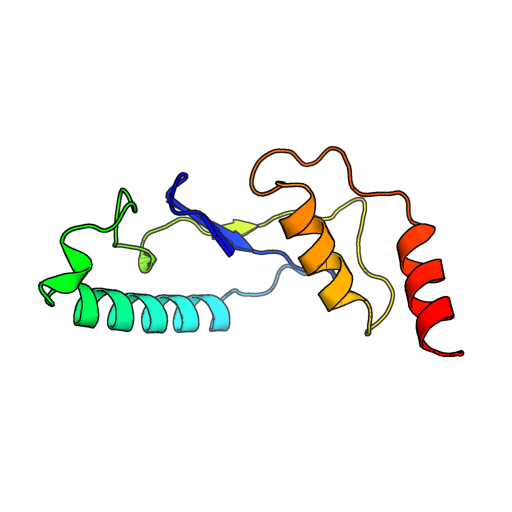.00 45.84 99 ILE A N 1
ATOM 794 C CA . ILE A 1 99 ? -3.658 -2.186 -27.426 1.00 45.84 99 ILE A CA 1
ATOM 795 C C . ILE A 1 99 ? -3.466 -0.837 -26.709 1.00 45.84 99 ILE A C 1
ATOM 797 O O . ILE A 1 99 ? -4.210 0.111 -26.967 1.00 45.84 99 ILE A O 1
ATOM 801 N N . ILE A 1 100 ? -2.431 -0.708 -25.870 1.00 46.62 100 ILE A N 1
ATOM 802 C CA . ILE A 1 100 ? -2.146 0.538 -25.136 1.00 46.62 100 ILE A CA 1
ATOM 803 C C . ILE A 1 100 ? -1.715 1.653 -26.097 1.00 46.62 100 ILE A C 1
ATOM 805 O O . ILE A 1 100 ? -2.235 2.760 -26.010 1.00 46.62 100 ILE A O 1
ATOM 809 N N . THR A 1 101 ? -0.869 1.354 -27.089 1.00 42.09 101 THR A N 1
ATOM 810 C CA . THR A 1 101 ? -0.504 2.333 -28.125 1.00 42.09 101 THR A CA 1
ATOM 811 C C . THR A 1 101 ? -1.714 2.755 -28.957 1.00 42.09 101 THR A C 1
ATOM 813 O O . THR A 1 101 ? -1.910 3.942 -29.192 1.00 42.09 101 THR A O 1
ATOM 816 N N . THR A 1 102 ? -2.583 1.820 -29.345 1.00 42.25 102 THR A N 1
ATOM 817 C CA . THR A 1 102 ? -3.742 2.138 -30.199 1.00 42.25 102 THR A CA 1
ATOM 818 C C . THR A 1 102 ? -4.791 2.997 -29.475 1.00 42.25 102 THR A C 1
ATOM 820 O O . THR A 1 102 ? -5.390 3.883 -30.082 1.00 42.25 102 THR A O 1
ATOM 823 N N . THR A 1 103 ? -4.973 2.802 -28.164 1.00 44.44 103 THR A N 1
ATOM 824 C CA . THR A 1 103 ? -5.939 3.578 -27.361 1.00 44.44 103 THR A CA 1
ATOM 825 C C . THR A 1 103 ? -5.459 5.014 -27.123 1.00 44.44 103 THR A C 1
ATOM 827 O O . THR A 1 103 ? -6.254 5.949 -27.212 1.00 44.44 103 THR A O 1
ATOM 830 N N . THR A 1 104 ? -4.153 5.216 -26.911 1.00 41.78 104 THR A N 1
ATOM 831 C CA . THR A 1 104 ? -3.563 6.561 -26.794 1.00 41.78 104 THR A CA 1
ATOM 832 C C . THR A 1 104 ? -3.596 7.315 -28.131 1.00 41.78 104 THR A C 1
ATOM 834 O O . THR A 1 104 ? -3.823 8.521 -28.139 1.00 41.78 104 THR A O 1
ATOM 837 N N . TYR A 1 105 ? -3.461 6.627 -29.272 1.00 33.75 105 TYR A N 1
ATOM 838 C CA . TYR A 1 105 ? -3.591 7.258 -30.595 1.00 33.75 105 TYR A CA 1
ATOM 839 C C . TYR A 1 105 ? -5.040 7.619 -30.971 1.00 33.75 105 TYR A C 1
ATOM 841 O O . TYR A 1 105 ? -5.253 8.649 -31.605 1.00 33.75 105 TYR A O 1
ATOM 849 N N . MET A 1 106 ? -6.041 6.830 -30.561 1.00 35.56 106 MET A N 1
ATOM 850 C CA . MET A 1 106 ? -7.459 7.117 -30.846 1.00 35.56 106 MET A CA 1
ATOM 851 C C . MET A 1 106 ? -8.000 8.343 -30.091 1.00 35.56 106 MET A C 1
ATOM 853 O O . MET A 1 106 ? -8.829 9.062 -30.634 1.00 35.56 106 MET A O 1
ATOM 857 N N . HIS A 1 107 ? -7.526 8.618 -28.870 1.00 36.41 107 HIS A N 1
ATOM 858 C CA . HIS A 1 107 ? -8.026 9.739 -28.055 1.00 36.41 107 HIS A CA 1
ATOM 859 C C . HIS A 1 107 ? -7.299 11.076 -28.267 1.00 36.41 107 HIS A C 1
ATOM 861 O O . HIS A 1 107 ? -7.730 12.089 -27.723 1.00 36.41 107 HIS A O 1
ATOM 867 N N . ILE A 1 108 ? -6.212 11.102 -29.044 1.00 38.12 108 ILE A N 1
ATOM 868 C CA . ILE A 1 108 ? -5.496 12.344 -29.396 1.00 38.12 108 ILE A CA 1
ATOM 869 C C . ILE A 1 108 ? -5.987 12.915 -30.748 1.00 38.12 108 ILE A C 1
ATOM 871 O O . ILE A 1 108 ? -5.714 14.071 -31.057 1.00 38.12 108 ILE A O 1
ATOM 875 N N . PHE A 1 109 ? -6.767 12.154 -31.529 1.00 35.09 109 PHE A N 1
ATOM 876 C CA . PHE A 1 109 ? -7.283 12.555 -32.850 1.00 35.09 109 PHE A CA 1
ATOM 877 C C . PHE A 1 109 ? -8.815 12.417 -33.003 1.00 35.09 109 PHE A C 1
ATOM 879 O O . PHE A 1 109 ? -9.289 12.049 -34.079 1.00 35.09 109 PHE A O 1
ATOM 886 N N . SER A 1 110 ? -9.600 12.719 -31.962 1.00 35.97 110 SER A N 1
ATOM 887 C CA . SER A 1 110 ? -11.070 12.837 -32.052 1.00 35.97 110 SER A CA 1
ATOM 888 C C . SER A 1 110 ? -11.564 14.194 -31.582 1.00 35.97 110 SER A C 1
ATOM 890 O O . SER A 1 110 ? -11.157 14.563 -30.456 1.00 35.97 110 SER A O 1
#

pLDDT: mean 73.4, std 19.66, range [33.75, 95.69]

Sequence (110 aa):
MINARNKEIQVLDSLGSSQDHKDLTDSIKGLQRQIDMISQRKELKYHRWPDLQVASWPLREIEMSYAKQTDSSSCGLFLLNYTNTGQGMNCLTILPRYIITTTTYMHIFS

Foldseek 3Di:
DQDLVQLAAEDEDLQQDDDDCPVVLVVQVVQLVVLVVCCPPPVCPDDPRPDSPSSPGYYHYDDPPPGHDDDDPCRVVVVVQCVVVVVVPDDDDDDDPPPSVVVVVVVVPD

InterPro domains:
  IPR003653 Ulp1 protease family, C-terminal catalytic domain [PF02902] (2-83)
  IPR038765 Papain-like cysteine peptidase superfamily [SSF54001] (2-83)

Radius of gyration: 17.16 Å; chains: 1; bounding box: 34×27×50 Å

Organism: Zea mays (NCBI:txid4577)